Protein AF-A0AAW0K7M9-F1 (afdb_monomer_lite)

Radius of gyration: 15.13 Å; chains: 1; bounding box: 41×34×33 Å

Secondary structure (DSSP, 8-state):
---SSGGGS-TTS-HHHHHHHHH-SSTTHHHHHHHHH-HHHHHHHHHH---SS-----TTTTTT---PPPPTT--HHHHHHHHHHHHHH-SHHHHHHHHTGGGG-

Foldseek 3Di:
DPPPDLVPPPPPDQPQLLLVLVPDPDQCQVLVLCVQLAQLLVVQCVVVDPDPDHDPQPRSNSNPDDDDDHDPVDDPVNSVVRNVVCVVVPCNVVSVVSVCSVVVD

Sequence (105 aa):
MVDTLGASVFPYLPKALEQLLAESEEPGEIEEEFAHAGTARIIKRFLTSRSPRPPCIPKGGFRTSPNTTLPAWLSEEDVNYFVSKFDNRGFTRGLNYYRALDLYV

InterPro domains:
  IPR029058 Alpha/Beta hydrolase fold [G3DSA:3.40.50.1820] (3-104)

Structure (mmCIF, N/CA/C/O backbone):
data_AF-A0AAW0K7M9-F1
#
_entry.id   AF-A0AAW0K7M9-F1
#
loop_
_atom_site.group_PDB
_atom_site.id
_atom_site.type_symbol
_atom_site.label_atom_id
_atom_site.label_alt_id
_atom_site.label_comp_id
_atom_site.label_asym_id
_atom_site.label_entity_id
_atom_site.label_seq_id
_atom_site.pdbx_PDB_ins_code
_atom_site.Cartn_x
_atom_site.Cartn_y
_atom_site.Cartn_z
_atom_site.occupancy
_atom_site.B_iso_or_equiv
_atom_site.auth_seq_id
_atom_site.auth_comp_id
_atom_site.auth_asym_id
_atom_site.auth_atom_id
_atom_site.pdbx_PDB_model_num
ATOM 1 N N . MET A 1 1 ? 26.419 -22.555 -19.849 1.00 36.88 1 MET A N 1
ATOM 2 C CA . MET A 1 1 ? 25.052 -22.967 -20.232 1.00 36.88 1 MET A CA 1
ATOM 3 C C . MET A 1 1 ? 24.332 -23.447 -18.979 1.00 36.88 1 MET A C 1
ATOM 5 O O . MET A 1 1 ? 24.043 -24.627 -18.841 1.00 36.88 1 MET A O 1
ATOM 9 N N . VAL A 1 2 ? 24.121 -22.535 -18.030 1.00 36.41 2 VAL A N 1
ATOM 10 C CA . VAL A 1 2 ? 23.351 -22.781 -16.799 1.00 36.41 2 VAL A CA 1
ATOM 11 C C . VAL A 1 2 ? 22.481 -21.551 -16.515 1.00 36.41 2 VAL A C 1
ATOM 13 O O . VAL A 1 2 ? 22.441 -21.056 -15.404 1.00 36.41 2 VAL A O 1
ATOM 16 N N . ASP A 1 3 ? 21.790 -21.044 -17.541 1.00 42.75 3 ASP A N 1
ATOM 17 C CA . ASP A 1 3 ? 21.075 -19.754 -17.491 1.00 42.75 3 ASP A CA 1
ATOM 18 C C . ASP A 1 3 ? 19.551 -19.894 -17.600 1.00 42.75 3 ASP A C 1
ATOM 20 O O . ASP A 1 3 ? 18.876 -19.048 -18.179 1.00 42.75 3 ASP A O 1
ATOM 24 N N . THR A 1 4 ? 18.966 -20.969 -17.067 1.00 44.06 4 THR A N 1
ATOM 25 C CA . THR A 1 4 ? 17.500 -21.158 -17.124 1.00 44.06 4 THR A CA 1
ATOM 26 C C . THR A 1 4 ? 16.875 -21.774 -15.871 1.00 44.06 4 THR A C 1
ATOM 28 O O . THR A 1 4 ? 15.738 -22.232 -15.931 1.00 44.06 4 THR A O 1
ATOM 31 N N . LEU A 1 5 ? 17.567 -21.790 -14.726 1.00 37.31 5 LEU A N 1
ATOM 32 C CA . LEU A 1 5 ? 17.022 -22.372 -13.483 1.00 37.31 5 LEU A CA 1
ATOM 33 C C . LEU A 1 5 ? 16.784 -21.366 -12.344 1.00 37.31 5 LEU A C 1
ATOM 35 O O . LEU A 1 5 ? 15.997 -21.668 -11.450 1.00 37.31 5 LEU A O 1
ATOM 39 N N . GLY A 1 6 ? 17.336 -20.148 -12.412 1.00 34.81 6 GLY A N 1
ATOM 40 C CA . GLY A 1 6 ? 17.030 -19.082 -11.441 1.00 34.81 6 GLY A CA 1
ATOM 41 C C . GLY A 1 6 ? 15.602 -18.528 -11.559 1.00 34.81 6 GLY A C 1
ATOM 42 O O . GLY A 1 6 ? 14.998 -18.127 -10.570 1.00 34.81 6 GLY A O 1
ATOM 43 N N . ALA A 1 7 ? 14.998 -18.607 -12.750 1.00 39.59 7 ALA A N 1
ATOM 44 C CA . ALA A 1 7 ? 13.644 -18.108 -13.016 1.00 39.59 7 ALA A CA 1
ATOM 45 C C . ALA A 1 7 ? 12.510 -19.022 -12.493 1.00 39.59 7 ALA A C 1
ATOM 47 O O . ALA A 1 7 ? 11.333 -18.710 -12.675 1.00 39.59 7 ALA A O 1
ATOM 48 N N . SER A 1 8 ? 12.837 -20.164 -11.874 1.00 38.53 8 SER A N 1
ATOM 49 C CA . SER A 1 8 ? 11.865 -21.220 -11.548 1.00 38.53 8 SER A CA 1
ATOM 50 C C . SER A 1 8 ? 11.390 -21.241 -10.089 1.00 38.53 8 SER A C 1
ATOM 52 O O . SER A 1 8 ? 10.489 -22.020 -9.776 1.00 38.53 8 SER A O 1
ATOM 54 N N . VAL A 1 9 ? 11.960 -20.444 -9.180 1.00 43.66 9 VAL A N 1
ATOM 55 C CA . VAL A 1 9 ? 11.648 -20.598 -7.742 1.00 43.66 9 VAL A CA 1
ATOM 56 C C . VAL A 1 9 ? 10.465 -19.731 -7.281 1.00 43.66 9 VAL A C 1
ATOM 58 O O . VAL A 1 9 ? 9.834 -20.063 -6.283 1.00 43.66 9 VAL A O 1
ATOM 61 N N . PHE A 1 10 ? 10.057 -18.699 -8.031 1.00 44.00 10 PHE A N 1
ATOM 62 C CA . PHE A 1 10 ? 8.931 -17.836 -7.631 1.00 44.00 10 PHE A CA 1
ATOM 63 C C . PHE A 1 10 ? 7.971 -17.464 -8.781 1.00 44.00 10 PHE A C 1
ATOM 65 O O . PHE A 1 10 ? 7.839 -16.296 -9.136 1.00 44.00 10 PHE A O 1
ATOM 72 N N . PRO A 1 11 ? 7.204 -18.421 -9.337 1.00 43.34 11 PRO A N 1
ATOM 73 C CA . PRO A 1 11 ? 6.184 -18.139 -10.357 1.00 43.34 11 PRO A CA 1
ATOM 74 C C . PRO A 1 11 ? 4.975 -17.311 -9.861 1.00 43.34 11 PRO A C 1
ATOM 76 O O . PRO A 1 11 ? 4.082 -17.017 -10.654 1.00 43.34 11 PRO A O 1
ATOM 79 N N . TYR A 1 12 ? 4.933 -16.924 -8.579 1.00 44.50 12 TYR A N 1
ATOM 80 C CA . TYR A 1 12 ? 3.798 -16.225 -7.953 1.00 44.50 12 TYR A CA 1
ATOM 81 C C . TYR A 1 12 ? 4.169 -14.962 -7.169 1.00 44.50 12 TYR A C 1
ATOM 83 O O . TYR A 1 12 ? 3.308 -14.388 -6.499 1.00 44.50 12 TYR A O 1
ATOM 91 N N . LEU A 1 13 ? 5.416 -14.491 -7.248 1.00 46.59 13 LEU A N 1
ATOM 92 C CA . LEU A 1 13 ? 5.699 -13.128 -6.809 1.00 46.59 13 LEU A CA 1
ATOM 93 C C . LEU A 1 13 ? 5.003 -12.178 -7.794 1.00 46.59 13 LEU A C 1
ATOM 95 O O . LEU A 1 13 ? 5.035 -12.441 -9.003 1.00 46.59 13 LEU A O 1
ATOM 99 N N . PRO A 1 14 ? 4.351 -11.090 -7.349 1.00 52.03 14 PRO A N 1
ATOM 100 C CA . PRO A 1 14 ? 3.826 -10.126 -8.291 1.00 52.03 14 PRO A CA 1
ATOM 101 C C . PRO A 1 14 ? 5.029 -9.577 -9.062 1.00 52.03 14 PRO A C 1
ATOM 103 O O . PRO A 1 14 ? 5.751 -8.741 -8.528 1.00 52.03 14 PRO A O 1
ATOM 106 N N . LYS A 1 15 ? 5.217 -9.981 -10.332 1.00 49.72 15 LYS A N 1
ATOM 107 C CA . LYS A 1 15 ? 6.130 -9.309 -11.292 1.00 49.72 15 LYS A CA 1
ATOM 108 C C . LYS A 1 15 ? 5.973 -7.784 -11.252 1.00 49.72 15 LYS A C 1
ATOM 110 O O . LYS A 1 15 ? 6.851 -7.019 -11.621 1.00 49.72 15 LYS A O 1
ATOM 115 N N . ALA A 1 16 ? 4.812 -7.371 -10.764 1.00 53.75 16 ALA A N 1
ATOM 116 C CA . ALA A 1 16 ? 4.463 -6.043 -10.357 1.00 53.75 16 ALA A CA 1
ATOM 117 C C . ALA A 1 16 ? 5.416 -5.295 -9.428 1.00 53.75 16 ALA A C 1
ATOM 119 O O . ALA A 1 16 ? 5.661 -4.118 -9.663 1.00 53.75 16 ALA A O 1
ATOM 120 N N . LEU A 1 17 ? 5.891 -5.931 -8.363 1.00 59.47 17 LEU A N 1
ATOM 121 C CA . LEU A 1 17 ? 6.716 -5.260 -7.362 1.00 59.47 17 LEU A CA 1
ATOM 122 C C . LEU A 1 17 ? 8.176 -5.185 -7.802 1.00 59.47 17 LEU A C 1
ATOM 124 O O . LEU A 1 17 ? 8.814 -4.168 -7.560 1.00 59.47 17 LEU A O 1
ATOM 128 N N . GLU A 1 18 ? 8.668 -6.205 -8.506 1.00 61.03 18 GLU A N 1
ATOM 129 C CA . GLU A 1 18 ? 10.014 -6.196 -9.091 1.00 61.03 18 GLU A CA 1
ATOM 130 C C . GLU A 1 18 ? 10.166 -5.079 -10.126 1.00 61.03 18 GLU A C 1
ATOM 132 O O . GLU A 1 18 ? 11.095 -4.283 -10.036 1.00 61.03 18 GLU A O 1
ATOM 137 N N . GLN A 1 19 ? 9.213 -4.955 -11.057 1.00 62.16 19 GLN A N 1
ATOM 138 C CA . GLN A 1 19 ? 9.243 -3.903 -12.076 1.00 62.16 19 GLN A CA 1
ATOM 139 C C . GLN A 1 19 ? 9.176 -2.502 -11.452 1.00 62.16 19 GLN A C 1
ATOM 141 O O . GLN A 1 19 ? 9.922 -1.614 -11.850 1.00 62.16 19 GLN A O 1
ATOM 146 N N . LEU A 1 20 ? 8.316 -2.318 -10.444 1.00 63.66 20 LEU A N 1
ATOM 147 C CA . LEU A 1 20 ? 8.187 -1.047 -9.734 1.00 63.66 20 LEU A CA 1
ATOM 148 C C . LEU A 1 20 ? 9.500 -0.630 -9.061 1.00 63.66 20 LEU A C 1
ATOM 150 O O . LEU A 1 20 ? 9.862 0.539 -9.086 1.00 63.66 20 LEU A O 1
ATOM 154 N N . LEU A 1 21 ? 10.203 -1.587 -8.454 1.00 64.88 21 LEU A N 1
ATOM 155 C CA . LEU A 1 21 ? 11.470 -1.339 -7.772 1.00 64.88 21 LEU A CA 1
ATOM 156 C C . LEU A 1 21 ? 12.629 -1.121 -8.741 1.00 64.88 21 LEU A C 1
ATOM 158 O O . LEU A 1 21 ? 13.497 -0.306 -8.453 1.00 64.88 21 LEU A O 1
ATOM 162 N N . ALA A 1 22 ? 12.628 -1.802 -9.887 1.00 62.22 22 ALA A N 1
ATOM 163 C CA . ALA A 1 22 ? 13.597 -1.562 -10.951 1.00 62.22 22 ALA A CA 1
ATOM 164 C C . ALA A 1 22 ? 13.429 -0.171 -11.594 1.00 62.22 22 ALA A C 1
ATOM 166 O O . ALA A 1 22 ? 14.397 0.399 -12.087 1.00 62.22 22 ALA A O 1
ATOM 167 N N . GLU A 1 23 ? 12.210 0.380 -11.593 1.00 59.88 23 GLU A N 1
ATOM 168 C CA . GLU A 1 23 ? 11.921 1.734 -12.087 1.00 59.88 23 GLU A CA 1
ATOM 169 C C . GLU A 1 23 ? 12.315 2.845 -11.091 1.00 59.88 23 GLU A C 1
ATOM 171 O O . GLU A 1 23 ? 12.453 3.998 -11.505 1.00 59.88 23 GLU A O 1
ATOM 176 N N . SER A 1 24 ? 12.510 2.530 -9.802 1.00 63.88 24 SER A N 1
ATOM 177 C CA . SER A 1 24 ? 13.049 3.489 -8.827 1.00 63.88 24 SER A CA 1
ATOM 178 C C . SER A 1 24 ? 14.568 3.515 -8.875 1.00 63.88 24 SER A C 1
ATOM 180 O O . SER A 1 24 ? 15.211 2.496 -8.628 1.00 63.88 24 SER A O 1
ATOM 182 N N . GLU A 1 25 ? 15.134 4.682 -9.174 1.00 58.56 25 GLU A N 1
ATOM 183 C CA . GLU A 1 25 ? 16.582 4.854 -9.309 1.00 58.56 25 GLU A CA 1
ATOM 184 C C . GLU A 1 25 ? 17.270 4.838 -7.939 1.00 58.56 25 GLU A C 1
ATOM 186 O O . GLU A 1 25 ? 18.389 4.335 -7.826 1.00 58.56 25 GLU A O 1
ATOM 191 N N . GLU A 1 26 ? 16.599 5.327 -6.887 1.00 68.88 26 GLU A N 1
ATOM 192 C CA . GLU A 1 26 ? 17.191 5.447 -5.552 1.00 68.88 26 GLU A CA 1
ATOM 193 C C . GLU A 1 26 ? 16.359 4.788 -4.432 1.00 68.88 26 GLU A C 1
ATOM 195 O O . GLU A 1 26 ? 15.122 4.861 -4.402 1.00 68.88 26 GLU A O 1
ATOM 200 N N . PRO A 1 27 ? 17.023 4.152 -3.444 1.00 71.88 27 PRO A N 1
ATOM 201 C CA . PRO A 1 27 ? 16.347 3.644 -2.261 1.00 71.88 27 PRO A CA 1
ATOM 202 C C . PRO A 1 27 ? 15.751 4.803 -1.452 1.00 71.88 27 PRO A C 1
ATOM 204 O O . PRO A 1 27 ? 16.473 5.666 -0.965 1.00 71.88 27 PRO A O 1
ATOM 207 N N . GLY A 1 28 ? 14.430 4.793 -1.267 1.00 80.19 28 GLY A N 1
ATOM 208 C CA . GLY A 1 28 ? 13.693 5.845 -0.564 1.00 80.19 28 GLY A CA 1
ATOM 209 C C . GLY A 1 28 ? 12.678 6.580 -1.438 1.00 80.19 28 GLY A C 1
ATOM 210 O O . GLY A 1 28 ? 11.688 7.065 -0.896 1.00 80.19 28 GLY A O 1
ATOM 211 N N . GLU A 1 29 ? 12.851 6.606 -2.766 1.00 83.31 29 GLU A N 1
ATOM 212 C CA . GLU A 1 29 ? 11.930 7.320 -3.669 1.00 83.31 29 GLU A CA 1
ATOM 213 C C . GLU A 1 29 ? 10.501 6.761 -3.593 1.00 83.31 29 GLU A C 1
ATOM 215 O O . GLU A 1 29 ? 9.530 7.502 -3.434 1.00 83.31 29 GLU A O 1
ATOM 220 N N . ILE A 1 30 ? 10.361 5.432 -3.649 1.00 82.06 30 ILE A N 1
ATOM 221 C CA . ILE A 1 30 ? 9.054 4.766 -3.551 1.00 82.06 30 ILE A CA 1
ATOM 222 C C . ILE A 1 30 ? 8.470 4.932 -2.148 1.00 82.06 30 ILE A C 1
ATOM 224 O O . ILE A 1 30 ? 7.264 5.129 -2.000 1.00 82.06 30 ILE A O 1
ATOM 228 N N . GLU A 1 31 ? 9.302 4.853 -1.107 1.00 86.75 31 GLU A N 1
ATOM 229 C CA . GLU A 1 31 ? 8.868 5.079 0.269 1.00 86.75 31 GLU A CA 1
ATOM 230 C C . GLU A 1 31 ? 8.297 6.490 0.470 1.00 86.75 31 GLU A C 1
ATOM 232 O O . GLU A 1 31 ? 7.256 6.636 1.116 1.00 86.75 31 GLU A O 1
ATOM 237 N N . GLU A 1 32 ? 8.927 7.513 -0.111 1.00 87.25 32 GLU A N 1
ATOM 238 C CA . GLU A 1 32 ? 8.431 8.890 -0.088 1.00 87.25 32 GLU A CA 1
ATOM 239 C C . GLU A 1 32 ? 7.136 9.034 -0.899 1.00 87.25 32 GLU A C 1
ATOM 241 O O . GLU A 1 32 ? 6.171 9.654 -0.439 1.00 87.25 32 GLU A O 1
ATOM 246 N N . GLU A 1 33 ? 7.055 8.398 -2.072 1.00 85.19 33 GLU A N 1
ATOM 247 C CA . GLU A 1 33 ? 5.836 8.421 -2.878 1.00 85.19 33 GLU A CA 1
ATOM 248 C C . GLU A 1 33 ? 4.659 7.742 -2.153 1.00 85.19 33 GLU A C 1
ATOM 250 O O . GLU A 1 33 ? 3.530 8.244 -2.181 1.00 85.19 33 GLU A O 1
ATOM 255 N N . PHE A 1 34 ? 4.914 6.642 -1.440 1.00 86.69 34 PHE A N 1
ATOM 256 C CA . PHE A 1 34 ? 3.920 5.967 -0.605 1.00 86.69 34 PHE A CA 1
ATOM 257 C C . PHE A 1 34 ? 3.490 6.826 0.580 1.00 86.69 34 PHE A C 1
ATOM 259 O O . PHE A 1 34 ? 2.290 6.915 0.853 1.00 86.69 34 PHE A O 1
ATOM 266 N N . ALA A 1 35 ? 4.438 7.484 1.253 1.00 86.94 35 ALA A N 1
ATOM 267 C CA . ALA A 1 35 ? 4.141 8.406 2.343 1.00 86.94 35 ALA A CA 1
ATOM 268 C C . ALA A 1 35 ? 3.247 9.559 1.863 1.00 86.94 35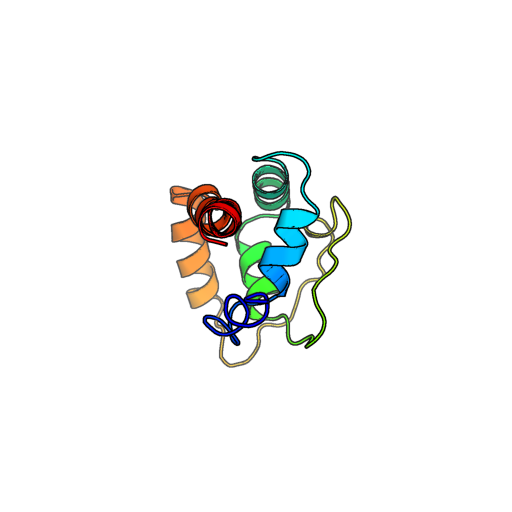 ALA A C 1
ATOM 270 O O . ALA A 1 35 ? 2.291 9.928 2.543 1.00 86.94 35 ALA A O 1
ATOM 271 N N . HIS A 1 36 ? 3.497 10.076 0.658 1.00 86.38 36 HIS A N 1
ATOM 272 C CA . HIS A 1 36 ? 2.676 11.130 0.077 1.00 86.38 36 HIS A CA 1
ATOM 273 C C . HIS A 1 36 ? 1.285 10.644 -0.359 1.00 86.38 36 HIS A C 1
ATOM 275 O O . HIS A 1 36 ? 0.290 11.343 -0.177 1.00 86.38 36 HIS A O 1
ATOM 281 N N . ALA A 1 37 ? 1.195 9.463 -0.974 1.00 85.56 37 ALA A N 1
ATOM 282 C CA . ALA A 1 37 ? -0.073 8.903 -1.442 1.00 85.56 37 ALA A CA 1
ATOM 283 C C . ALA A 1 37 ? -0.983 8.437 -0.291 1.00 85.56 37 ALA A C 1
ATOM 285 O O . ALA A 1 37 ? -2.208 8.430 -0.442 1.00 85.56 37 ALA A O 1
ATOM 286 N N . GLY A 1 38 ? -0.386 8.063 0.842 1.00 88.62 38 GLY A N 1
ATOM 287 C CA . GLY A 1 38 ? -1.058 7.563 2.033 1.00 88.62 38 GLY A CA 1
ATOM 288 C C . GLY A 1 38 ? -1.241 6.044 2.017 1.00 88.62 38 GLY A C 1
ATOM 289 O O . GLY A 1 38 ? -1.735 5.455 1.052 1.00 88.62 38 GLY A O 1
ATOM 290 N N . THR A 1 39 ? -0.908 5.405 3.137 1.00 89.38 39 THR A N 1
ATOM 291 C CA . THR A 1 39 ? -0.900 3.946 3.325 1.00 89.38 39 THR A CA 1
ATOM 292 C C . THR A 1 39 ? -2.203 3.269 2.897 1.00 89.38 39 THR A C 1
ATOM 294 O O . THR A 1 39 ? -2.177 2.273 2.176 1.00 89.38 39 THR A O 1
ATOM 297 N N . ALA A 1 40 ? -3.361 3.825 3.268 1.00 89.44 40 ALA A N 1
ATOM 298 C CA . ALA A 1 40 ? -4.662 3.244 2.926 1.00 89.44 40 ALA A CA 1
ATOM 299 C C . ALA A 1 40 ? -4.875 3.146 1.408 1.00 89.44 40 ALA A C 1
ATOM 301 O O . ALA A 1 40 ? -5.358 2.132 0.907 1.00 89.44 40 ALA A O 1
ATOM 302 N N . ARG A 1 41 ? -4.478 4.182 0.659 1.00 88.00 41 ARG A N 1
ATOM 303 C CA . ARG A 1 41 ? -4.581 4.200 -0.806 1.00 88.00 41 ARG A CA 1
ATOM 304 C C . ARG A 1 41 ? -3.648 3.183 -1.441 1.00 88.00 41 ARG A C 1
ATOM 306 O O . ARG A 1 41 ? -4.063 2.479 -2.359 1.00 88.00 41 ARG A O 1
ATOM 313 N N . ILE A 1 42 ? -2.426 3.076 -0.926 1.00 87.00 42 ILE A N 1
ATOM 314 C CA . ILE A 1 42 ? -1.440 2.098 -1.385 1.00 87.00 42 ILE A CA 1
ATOM 315 C C . ILE A 1 42 ? -1.970 0.671 -1.203 1.00 87.00 42 ILE A C 1
ATOM 317 O O . ILE A 1 42 ? -2.041 -0.083 -2.174 1.00 87.00 42 ILE A O 1
ATOM 321 N N . ILE A 1 43 ? -2.436 0.327 0.001 1.00 88.25 43 ILE A N 1
ATOM 322 C CA . ILE A 1 43 ? -2.999 -0.997 0.299 1.00 88.25 43 ILE A CA 1
ATOM 323 C C . ILE A 1 43 ? -4.204 -1.298 -0.593 1.00 88.25 43 ILE A C 1
ATOM 325 O O . ILE A 1 43 ? -4.244 -2.352 -1.228 1.00 88.25 43 ILE A O 1
ATOM 329 N N . LYS A 1 44 ? -5.154 -0.360 -0.716 1.00 87.75 44 LYS A N 1
ATOM 330 C CA . LYS A 1 44 ? -6.314 -0.535 -1.600 1.00 87.75 44 LYS A CA 1
ATOM 331 C C . LYS A 1 44 ? -5.869 -0.766 -3.040 1.00 87.75 44 LYS A C 1
ATOM 333 O O . LYS A 1 44 ? -6.315 -1.727 -3.654 1.00 87.75 44 LYS A O 1
ATOM 338 N N . ARG A 1 45 ? -4.957 0.037 -3.588 1.00 83.69 45 ARG A N 1
ATOM 339 C CA . ARG A 1 45 ? -4.493 -0.125 -4.974 1.00 83.69 45 ARG A CA 1
ATOM 340 C C . ARG A 1 45 ? -3.832 -1.483 -5.216 1.00 83.69 45 ARG A C 1
ATOM 342 O O . ARG A 1 45 ? -4.147 -2.126 -6.213 1.00 83.69 45 ARG A O 1
ATOM 349 N N . PHE A 1 46 ? -2.948 -1.924 -4.323 1.00 82.38 46 PHE A N 1
ATOM 350 C CA . PHE A 1 46 ? -2.258 -3.206 -4.483 1.00 82.38 46 PHE A CA 1
ATOM 351 C C . PHE A 1 46 ? -3.211 -4.395 -4.372 1.00 82.38 46 PHE A C 1
ATOM 353 O O . PHE A 1 46 ? -3.161 -5.290 -5.210 1.00 82.38 46 PHE A O 1
ATOM 360 N N . LEU A 1 47 ? -4.109 -4.386 -3.385 1.00 86.19 47 LEU A N 1
ATOM 361 C CA . LEU A 1 47 ? -5.033 -5.496 -3.149 1.00 86.19 47 LEU A CA 1
ATOM 362 C C . LEU A 1 47 ? -6.200 -5.529 -4.145 1.00 86.19 47 LEU A C 1
ATOM 364 O O . LEU A 1 47 ? -6.712 -6.598 -4.459 1.00 86.19 47 LEU A O 1
ATOM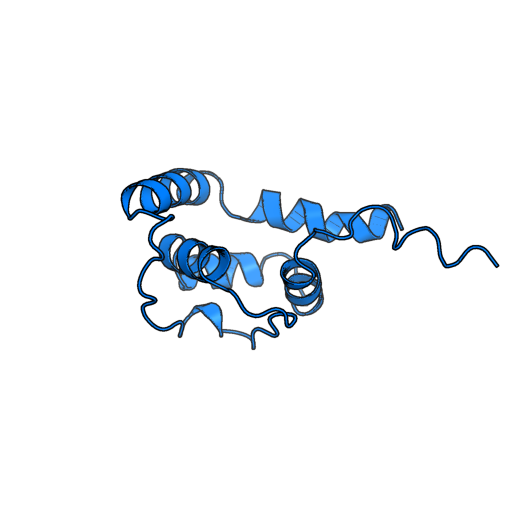 368 N N . THR A 1 48 ? -6.628 -4.383 -4.676 1.00 84.62 48 THR A N 1
ATOM 369 C CA . THR A 1 48 ? -7.728 -4.328 -5.657 1.00 84.62 48 THR A CA 1
ATOM 370 C C . THR A 1 48 ? -7.267 -4.453 -7.109 1.00 84.62 48 THR A C 1
ATOM 372 O O . THR A 1 48 ? -8.103 -4.670 -7.989 1.00 84.62 48 THR A O 1
ATOM 375 N N . SER A 1 49 ? -5.960 -4.365 -7.381 1.00 80.69 49 SER A N 1
ATOM 376 C CA . SER A 1 49 ? -5.420 -4.560 -8.727 1.00 80.69 49 SER A CA 1
ATOM 377 C C . SER A 1 49 ? -5.684 -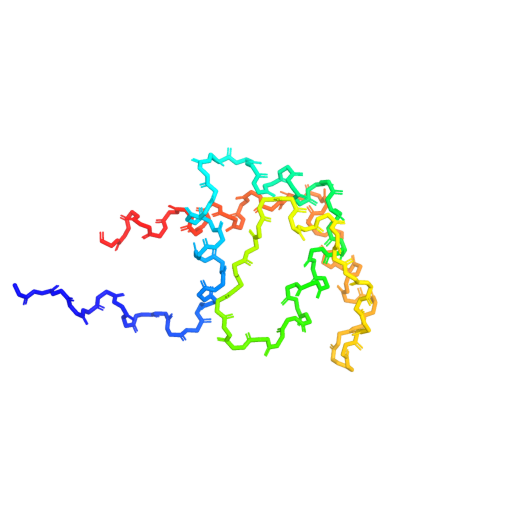5.986 -9.216 1.00 80.69 49 SER A C 1
ATOM 379 O O . SER A 1 49 ? -5.240 -6.962 -8.619 1.00 80.69 49 SER A O 1
ATOM 381 N N . ARG A 1 50 ? -6.400 -6.105 -10.337 1.00 80.44 50 ARG A N 1
ATOM 382 C CA . ARG A 1 50 ? -6.673 -7.382 -11.025 1.00 80.44 50 ARG A CA 1
ATOM 383 C C . ARG A 1 50 ? -6.070 -7.446 -12.424 1.00 80.44 50 ARG A C 1
ATOM 385 O O . ARG A 1 50 ? -6.397 -8.341 -13.198 1.00 80.44 50 ARG A O 1
ATOM 392 N N . SER A 1 51 ? -5.234 -6.469 -12.776 1.00 75.06 51 SER A N 1
ATOM 393 C CA . SER A 1 51 ? -4.562 -6.475 -14.070 1.00 75.06 51 SER A CA 1
ATOM 394 C C . SER A 1 51 ? -3.531 -7.606 -14.091 1.00 75.06 51 SER A C 1
ATOM 396 O O . SER A 1 51 ? -2.665 -7.632 -13.219 1.00 75.06 51 SER A O 1
ATOM 398 N N . PRO A 1 52 ? -3.570 -8.509 -15.085 1.00 74.31 52 PRO A N 1
ATOM 399 C CA . PRO A 1 52 ? -2.543 -9.534 -15.247 1.00 74.31 52 PRO A CA 1
ATOM 400 C C . PRO A 1 52 ? -1.227 -8.958 -15.795 1.00 74.31 52 PRO A C 1
ATOM 402 O O . PRO A 1 52 ? -0.222 -9.662 -15.858 1.00 74.31 52 PRO A O 1
ATOM 405 N N . ARG A 1 53 ? -1.227 -7.695 -16.243 1.00 73.62 53 ARG A N 1
ATOM 406 C CA . ARG A 1 53 ? -0.031 -7.022 -16.755 1.00 73.62 53 ARG A CA 1
ATOM 407 C C . ARG A 1 53 ? 0.842 -6.521 -15.605 1.00 73.62 53 ARG A C 1
ATOM 409 O O . ARG A 1 53 ? 0.286 -6.118 -14.581 1.00 73.62 53 ARG A O 1
ATOM 416 N N . PRO A 1 54 ? 2.171 -6.444 -15.805 1.00 67.56 54 PRO A N 1
ATOM 417 C CA . PRO A 1 54 ? 3.029 -5.675 -14.919 1.00 67.56 54 PRO A CA 1
ATOM 418 C C . PRO A 1 54 ? 2.454 -4.252 -14.754 1.00 67.56 54 PRO A C 1
ATOM 420 O O . PRO A 1 54 ? 2.083 -3.626 -15.751 1.00 67.56 54 PRO A O 1
ATOM 423 N N . PRO A 1 55 ? 2.304 -3.737 -13.528 1.00 6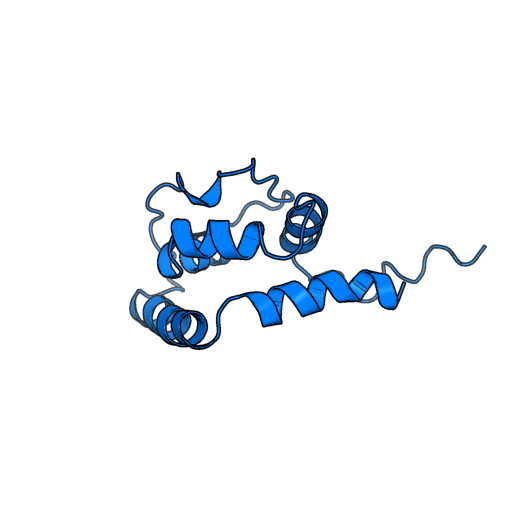6.44 55 PRO A N 1
ATOM 424 C CA . PRO A 1 55 ? 2.016 -2.349 -13.264 1.00 66.44 55 PRO A CA 1
ATOM 425 C C . PRO A 1 55 ? 3.275 -1.543 -13.570 1.00 66.44 55 PRO A C 1
ATOM 427 O O . PRO A 1 55 ? 4.231 -1.548 -12.806 1.00 66.44 55 PRO A O 1
ATOM 430 N N . CYS A 1 56 ? 3.238 -0.838 -14.690 1.00 69.31 56 CYS A N 1
ATOM 431 C CA . CYS A 1 56 ? 4.139 0.270 -14.961 1.00 69.31 56 CYS A CA 1
ATOM 432 C C . CYS A 1 56 ? 3.500 1.501 -14.322 1.00 69.31 56 CYS A C 1
ATOM 434 O O . CYS A 1 56 ? 2.457 1.974 -14.795 1.00 69.31 56 CYS A O 1
ATOM 436 N N . ILE A 1 57 ? 4.040 1.954 -13.193 1.00 71.31 57 ILE A N 1
ATOM 437 C CA . ILE A 1 57 ? 3.493 3.108 -12.481 1.00 71.31 57 ILE A CA 1
ATOM 438 C C . ILE A 1 57 ? 4.408 4.285 -12.796 1.00 71.31 57 ILE A C 1
ATOM 440 O O . ILE A 1 57 ? 5.554 4.282 -12.366 1.00 71.31 57 ILE A O 1
ATOM 444 N N . PRO A 1 58 ? 3.933 5.291 -13.553 1.00 71.06 58 PRO A N 1
ATOM 445 C CA . PRO A 1 58 ? 4.759 6.457 -13.840 1.00 71.06 58 PRO A CA 1
ATOM 446 C C . PRO A 1 58 ? 5.143 7.149 -12.528 1.00 71.06 58 PRO A C 1
ATOM 448 O O . PRO A 1 58 ? 4.358 7.105 -11.579 1.00 71.06 58 PRO A O 1
ATOM 451 N N . LYS A 1 59 ? 6.301 7.824 -12.481 1.00 71.62 59 LYS A N 1
ATOM 452 C CA . LYS A 1 59 ? 6.735 8.595 -11.300 1.00 71.62 59 LYS A CA 1
ATOM 453 C C . LYS A 1 59 ? 5.599 9.520 -10.824 1.00 71.62 59 LYS A C 1
ATOM 455 O O . LYS A 1 59 ? 5.032 10.273 -11.618 1.00 71.62 59 LYS A O 1
ATOM 460 N N . GLY A 1 60 ? 5.230 9.448 -9.542 1.00 73.12 60 GLY A N 1
ATOM 461 C CA . GLY A 1 60 ? 4.097 10.200 -8.979 1.00 73.12 60 GLY A CA 1
ATOM 462 C C . GLY A 1 60 ? 2.712 9.578 -9.226 1.00 73.12 60 GLY A C 1
ATOM 463 O O . GLY A 1 60 ? 1.693 10.129 -8.795 1.00 73.12 60 GLY A O 1
ATOM 464 N N . GLY A 1 61 ? 2.645 8.433 -9.902 1.00 76.12 61 GLY A N 1
ATOM 465 C CA . GLY A 1 61 ? 1.420 7.737 -10.265 1.00 76.12 61 GLY A CA 1
ATOM 466 C C . GLY A 1 61 ? 0.642 7.182 -9.075 1.00 76.12 61 GLY A C 1
ATOM 467 O O . GLY A 1 61 ? -0.540 6.869 -9.233 1.00 76.12 61 GLY A O 1
ATOM 468 N N . PHE A 1 62 ? 1.231 7.062 -7.880 1.00 75.19 62 PHE A N 1
ATOM 469 C CA . PHE A 1 62 ? 0.502 6.685 -6.662 1.00 75.19 62 PHE A CA 1
ATOM 470 C C . PHE A 1 62 ? -0.356 7.818 -6.093 1.00 75.19 62 PHE A C 1
ATOM 472 O O . PHE A 1 62 ? -1.381 7.551 -5.458 1.00 75.19 62 PHE A O 1
ATOM 479 N N . ARG A 1 63 ? -0.012 9.074 -6.394 1.00 75.12 63 ARG A N 1
ATOM 480 C CA . ARG A 1 63 ? -0.684 10.270 -5.857 1.00 75.12 63 ARG A CA 1
ATOM 481 C C . ARG A 1 63 ? -2.096 10.456 -6.432 1.00 75.12 63 ARG A C 1
ATOM 483 O O . ARG A 1 63 ? -2.996 10.928 -5.736 1.00 75.12 63 ARG A O 1
ATOM 490 N N . THR A 1 64 ? -2.320 10.036 -7.677 1.00 67.25 64 THR A N 1
ATOM 491 C CA . THR A 1 64 ? -3.553 10.278 -8.455 1.00 67.25 64 THR A CA 1
ATOM 492 C C . THR A 1 64 ? -4.487 9.071 -8.566 1.00 67.25 64 THR A C 1
ATOM 494 O O . THR A 1 64 ? -5.384 9.059 -9.408 1.00 67.25 64 THR A O 1
ATOM 497 N N . SER A 1 65 ? -4.327 8.050 -7.719 1.00 63.31 65 SER A N 1
ATOM 498 C CA . SER A 1 65 ? -5.167 6.849 -7.816 1.00 63.31 65 SER A CA 1
ATOM 499 C C . SER A 1 65 ? -6.663 7.152 -7.576 1.00 63.31 65 SER A C 1
ATOM 501 O O . SER A 1 65 ? -7.008 7.828 -6.599 1.00 63.31 65 SER A O 1
ATOM 503 N N . PRO A 1 66 ? -7.567 6.677 -8.459 1.00 64.06 66 PRO A N 1
ATOM 504 C CA . PRO A 1 66 ? -9.001 6.863 -8.283 1.00 64.06 66 PRO A CA 1
ATOM 505 C C . PRO A 1 66 ? -9.496 6.071 -7.070 1.00 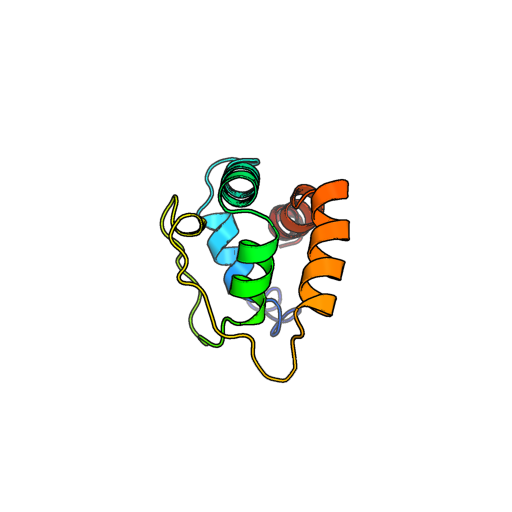64.06 66 PRO A C 1
ATOM 507 O O . PRO A 1 66 ? -9.001 4.980 -6.771 1.00 64.06 66 PRO A O 1
ATOM 510 N N . ASN A 1 67 ? -10.507 6.608 -6.382 1.00 64.81 67 ASN A N 1
ATOM 511 C CA . ASN A 1 67 ? -11.171 5.897 -5.293 1.00 64.81 67 ASN A CA 1
ATOM 512 C C . ASN A 1 67 ? -11.761 4.597 -5.849 1.00 64.81 67 ASN A C 1
ATOM 514 O O . ASN A 1 67 ? -12.685 4.616 -6.659 1.00 64.81 67 ASN A O 1
ATOM 518 N N . THR A 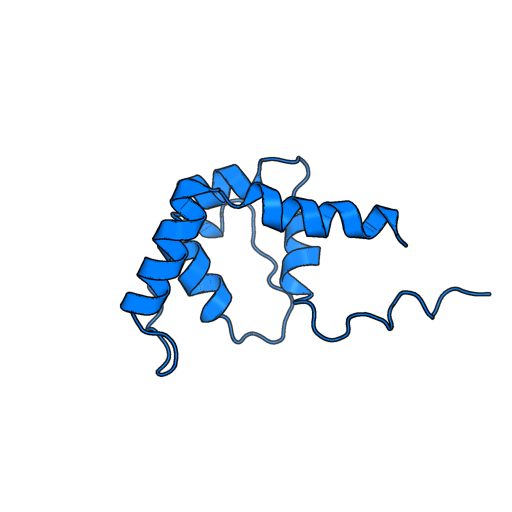1 68 ? -11.173 3.471 -5.452 1.00 68.62 68 THR A N 1
ATOM 519 C CA . THR A 1 68 ? -11.540 2.153 -5.966 1.00 68.62 68 THR A CA 1
ATOM 520 C C . THR A 1 68 ? -12.566 1.529 -5.032 1.00 68.62 68 THR A C 1
ATOM 522 O O . THR A 1 68 ? -12.347 1.480 -3.821 1.00 68.62 68 THR A O 1
ATOM 525 N N . THR A 1 69 ? -13.689 1.061 -5.578 1.00 81.56 69 THR A N 1
ATOM 526 C CA . THR A 1 69 ? -14.676 0.294 -4.811 1.00 81.56 69 THR A CA 1
ATOM 527 C C . THR A 1 69 ? -14.030 -0.989 -4.302 1.00 81.56 69 THR A C 1
ATOM 529 O O . THR A 1 69 ? -13.429 -1.735 -5.080 1.00 81.56 69 THR A O 1
ATOM 532 N N . LEU A 1 70 ? -14.142 -1.242 -2.997 1.00 87.75 70 LEU A N 1
ATOM 533 C CA . LEU A 1 70 ? -13.553 -2.431 -2.401 1.00 87.75 70 LEU A CA 1
ATOM 534 C C . LEU A 1 70 ? -14.252 -3.701 -2.910 1.00 87.75 70 LEU A C 1
ATOM 536 O O . LEU A 1 70 ? -15.482 -3.736 -3.013 1.00 87.75 70 LEU A O 1
ATOM 540 N N . PRO A 1 71 ? -13.492 -4.752 -3.253 1.00 87.69 71 PRO A N 1
ATOM 541 C CA . PRO A 1 71 ? -14.060 -6.039 -3.608 1.00 87.69 71 PRO A CA 1
ATOM 542 C C . PRO A 1 71 ? -14.665 -6.713 -2.371 1.00 87.69 71 PRO A C 1
ATOM 544 O O . PRO A 1 71 ? -14.222 -6.477 -1.256 1.00 87.69 71 PRO A O 1
ATOM 547 N N . ALA A 1 72 ? -15.616 -7.628 -2.571 1.00 90.81 72 ALA A N 1
ATOM 548 C CA . ALA A 1 72 ? -16.354 -8.278 -1.480 1.00 90.81 72 ALA A CA 1
ATOM 549 C C . ALA A 1 72 ? -15.491 -9.044 -0.452 1.00 90.81 72 ALA A C 1
ATOM 551 O O . ALA A 1 72 ? -15.978 -9.356 0.628 1.00 90.81 72 ALA A O 1
ATOM 552 N N . TRP A 1 73 ? -14.237 -9.366 -0.781 1.00 91.62 73 TRP A N 1
ATOM 553 C CA . TRP A 1 73 ? -13.310 -10.055 0.120 1.00 91.62 73 TRP A CA 1
ATOM 554 C C . TRP A 1 73 ? -12.467 -9.108 0.986 1.00 91.62 73 TRP A C 1
ATOM 556 O O . TRP A 1 73 ? -11.792 -9.583 1.890 1.00 91.62 73 TRP A O 1
ATOM 566 N N . LEU A 1 74 ? -12.466 -7.803 0.696 1.00 90.81 74 LEU A N 1
ATOM 567 C CA . LEU A 1 74 ? -11.643 -6.809 1.380 1.00 90.81 74 LEU A CA 1
ATOM 568 C C . LEU A 1 74 ? -12.554 -5.787 2.060 1.00 90.81 74 LEU A C 1
ATOM 570 O O . LEU A 1 74 ? -13.169 -4.959 1.388 1.00 90.81 74 LEU A O 1
ATOM 574 N N . SER A 1 75 ? -12.637 -5.841 3.386 1.00 93.19 75 SER A N 1
ATOM 575 C CA . SER A 1 75 ? -13.412 -4.873 4.163 1.00 93.19 75 SER A CA 1
ATOM 576 C C . SER A 1 75 ? -12.602 -3.604 4.464 1.00 93.19 75 SER A C 1
ATOM 578 O O . SER A 1 75 ? -11.372 -3.591 4.384 1.00 93.19 75 SER A O 1
ATOM 580 N N . GLU A 1 76 ? -13.279 -2.515 4.843 1.00 92.50 76 GLU A N 1
ATOM 581 C CA . GLU A 1 76 ? -12.589 -1.315 5.350 1.00 92.50 76 GLU A CA 1
ATOM 582 C C . GLU A 1 76 ? -11.848 -1.600 6.671 1.00 92.50 76 GLU A C 1
ATOM 584 O O . GLU A 1 76 ? -10.808 -1.000 6.937 1.00 92.50 76 GLU A O 1
ATOM 589 N N . GLU A 1 77 ? -12.334 -2.544 7.481 1.00 93.88 77 GLU A N 1
ATOM 590 C CA . GLU A 1 77 ? -11.679 -2.973 8.724 1.00 93.88 77 GLU A CA 1
ATOM 591 C C . GLU A 1 77 ? -10.330 -3.646 8.442 1.00 93.88 77 GLU A C 1
ATOM 593 O O . GLU A 1 77 ? -9.329 -3.301 9.074 1.00 93.88 77 GLU A O 1
ATOM 598 N N . ASP A 1 78 ? -10.272 -4.521 7.434 1.00 93.12 78 ASP A N 1
ATOM 599 C CA . ASP A 1 78 ? -9.024 -5.156 6.995 1.00 93.12 78 ASP A CA 1
ATOM 600 C C . ASP A 1 78 ? -8.024 -4.113 6.490 1.00 93.12 78 ASP A C 1
ATOM 602 O O . ASP A 1 78 ? -6.843 -4.144 6.845 1.00 93.12 78 ASP A O 1
ATOM 606 N N . VAL A 1 79 ? -8.490 -3.142 5.696 1.00 92.12 79 VAL A N 1
ATOM 607 C CA . VAL A 1 79 ? -7.632 -2.047 5.224 1.00 92.12 79 VAL A CA 1
ATOM 608 C C . VAL A 1 79 ? -7.073 -1.261 6.407 1.00 92.12 79 VAL A C 1
ATOM 610 O O . VAL A 1 79 ? -5.864 -1.035 6.461 1.00 92.12 79 VAL A O 1
ATOM 613 N N . ASN A 1 80 ? -7.909 -0.889 7.377 1.00 93.56 80 ASN A N 1
ATOM 614 C CA . ASN A 1 80 ? -7.475 -0.156 8.566 1.00 93.56 80 ASN A CA 1
ATOM 615 C C . ASN A 1 80 ? -6.477 -0.956 9.415 1.00 93.56 80 ASN A C 1
ATOM 617 O O . ASN A 1 80 ? -5.522 -0.386 9.950 1.00 93.56 80 ASN A O 1
ATOM 621 N N . TYR A 1 81 ? -6.641 -2.279 9.493 1.00 93.94 81 TYR A N 1
ATOM 622 C CA . TYR A 1 81 ? -5.662 -3.149 10.133 1.00 93.94 81 TYR A CA 1
ATOM 623 C C . TYR A 1 81 ? -4.296 -3.040 9.448 1.00 93.94 81 TYR A C 1
ATOM 625 O O . TYR A 1 81 ? -3.301 -2.775 10.128 1.00 93.94 81 TYR A O 1
ATOM 633 N N . PHE A 1 82 ? -4.230 -3.166 8.117 1.00 90.38 82 PHE A N 1
ATOM 634 C CA . PHE A 1 82 ? -2.975 -2.998 7.377 1.00 90.38 82 PHE A CA 1
ATOM 635 C C . PHE A 1 82 ? -2.388 -1.599 7.566 1.00 90.38 82 PHE A C 1
ATOM 637 O O . PHE A 1 82 ? -1.200 -1.479 7.865 1.00 90.38 82 PHE A O 1
ATOM 644 N N . VAL A 1 83 ? -3.216 -0.555 7.476 1.00 92.12 83 VAL A N 1
ATOM 645 C CA . VAL A 1 83 ? -2.795 0.835 7.700 1.00 92.12 83 VAL A CA 1
ATOM 646 C C . VAL A 1 83 ? -2.092 0.984 9.045 1.00 92.12 83 VAL A C 1
ATOM 648 O O . VAL A 1 83 ? -0.955 1.440 9.083 1.00 92.12 83 VAL A O 1
ATOM 651 N N . SER A 1 84 ? -2.680 0.472 10.130 1.00 92.94 84 SER A N 1
ATOM 652 C CA . SER A 1 84 ? -2.070 0.549 11.465 1.00 92.94 84 SER A CA 1
ATOM 653 C C . SER A 1 84 ? -0.693 -0.126 11.564 1.00 92.94 84 SER A C 1
ATOM 655 O O . SER A 1 84 ? 0.158 0.285 12.357 1.00 92.94 84 SER A O 1
ATOM 657 N N . LYS A 1 85 ? -0.446 -1.173 10.765 1.00 90.38 85 LYS A N 1
ATOM 658 C CA . LYS A 1 85 ? 0.831 -1.900 10.758 1.00 90.38 85 LYS A CA 1
ATOM 659 C C . LYS A 1 85 ? 1.892 -1.150 9.965 1.00 90.38 85 LYS A C 1
ATOM 661 O O . LYS A 1 85 ? 3.035 -1.068 10.418 1.00 90.38 85 LYS A O 1
ATOM 666 N N . PHE A 1 86 ? 1.517 -0.613 8.808 1.00 86.81 86 PHE A N 1
ATOM 667 C CA . PHE A 1 86 ? 2.429 0.091 7.912 1.00 86.81 86 PHE A CA 1
ATOM 668 C C . PHE A 1 86 ? 2.703 1.530 8.356 1.00 86.81 86 PHE A C 1
ATOM 670 O O . PHE A 1 86 ? 3.834 1.972 8.206 1.00 86.81 86 PHE A O 1
ATOM 677 N N . ASP A 1 87 ? 1.765 2.216 9.008 1.00 86.81 87 ASP A N 1
ATOM 678 C CA . ASP A 1 87 ? 2.016 3.551 9.573 1.00 86.81 87 ASP A CA 1
ATOM 679 C C . ASP A 1 87 ? 3.035 3.507 10.723 1.00 86.81 87 ASP A C 1
ATOM 681 O O . ASP A 1 87 ? 3.797 4.447 10.926 1.00 86.81 87 ASP A O 1
ATOM 685 N N . ASN A 1 88 ? 3.103 2.395 11.464 1.00 83.44 88 ASN A N 1
ATOM 686 C CA . ASN A 1 88 ? 4.085 2.217 12.537 1.00 83.44 88 ASN A CA 1
ATOM 687 C C . ASN A 1 88 ? 5.476 1.817 12.008 1.00 83.44 88 ASN A C 1
ATOM 689 O O . ASN A 1 88 ? 6.497 2.259 12.529 1.00 83.44 88 ASN A O 1
ATOM 693 N N . ARG A 1 89 ? 5.523 0.928 11.007 1.00 80.69 89 ARG A N 1
ATOM 694 C CA . ARG A 1 89 ? 6.758 0.251 10.562 1.00 80.69 89 ARG A CA 1
ATOM 695 C C . ARG A 1 89 ? 7.327 0.781 9.242 1.00 80.69 89 ARG A C 1
ATOM 697 O O . ARG A 1 89 ? 8.481 0.480 8.941 1.00 80.69 89 ARG A O 1
ATOM 704 N N . GLY A 1 90 ? 6.535 1.507 8.458 1.00 85.88 90 GLY A N 1
ATOM 705 C CA . GLY A 1 90 ? 6.849 1.906 7.088 1.00 85.88 90 GLY A CA 1
ATOM 706 C C . GLY A 1 90 ? 6.892 0.738 6.093 1.00 85.88 90 GLY A C 1
ATOM 707 O O . GLY A 1 90 ? 6.736 -0.435 6.446 1.00 85.88 90 GLY A O 1
ATOM 708 N N . PHE A 1 91 ? 7.140 1.063 4.821 1.00 85.88 91 PHE A N 1
ATOM 709 C CA . PHE A 1 91 ? 7.253 0.089 3.724 1.00 85.88 91 PHE A CA 1
ATOM 710 C C . PHE A 1 91 ? 8.693 -0.369 3.446 1.00 85.88 91 PHE A C 1
ATOM 712 O O . PHE A 1 91 ? 8.890 -1.394 2.791 1.00 85.88 91 PHE A O 1
ATOM 719 N N . THR A 1 92 ? 9.697 0.322 3.995 1.00 87.00 92 THR A N 1
ATOM 720 C CA . THR A 1 92 ? 11.130 0.095 3.733 1.00 87.00 92 THR A CA 1
ATOM 721 C C . THR A 1 92 ? 11.543 -1.361 3.897 1.00 87.00 92 THR A C 1
ATOM 723 O O . THR A 1 92 ? 12.260 -1.911 3.070 1.00 87.00 92 THR A O 1
ATOM 726 N N . ARG A 1 93 ? 11.063 -2.032 4.951 1.00 84.19 93 ARG A N 1
ATOM 727 C CA . ARG A 1 93 ? 11.450 -3.421 5.230 1.00 84.19 93 ARG A CA 1
ATOM 728 C C . ARG A 1 93 ? 10.923 -4.399 4.180 1.00 84.19 93 ARG A C 1
ATOM 730 O O . ARG A 1 93 ? 11.607 -5.361 3.856 1.00 84.19 93 ARG A O 1
ATOM 737 N N . GLY A 1 94 ? 9.717 -4.148 3.669 1.00 82.25 94 GLY A N 1
ATOM 738 C CA . GLY A 1 94 ? 9.133 -4.932 2.585 1.00 82.25 94 GLY A CA 1
ATOM 739 C C . GLY A 1 94 ? 9.874 -4.694 1.275 1.00 82.25 94 GLY A C 1
ATOM 740 O O . GLY A 1 94 ? 10.244 -5.654 0.616 1.00 82.25 94 GLY A O 1
ATOM 741 N N . LEU A 1 95 ? 10.161 -3.434 0.937 1.00 82.38 95 LEU A N 1
ATOM 742 C CA . LEU A 1 95 ? 10.855 -3.074 -0.306 1.00 82.38 95 LEU A CA 1
ATOM 743 C C . LEU A 1 95 ? 12.316 -3.550 -0.315 1.00 82.38 95 LEU A C 1
ATOM 745 O O . LEU A 1 95 ? 12.787 -4.061 -1.326 1.00 82.38 95 LEU A O 1
ATOM 749 N N . ASN A 1 96 ? 13.011 -3.488 0.824 1.00 82.94 96 ASN A N 1
ATOM 750 C CA . ASN A 1 96 ? 14.380 -3.997 0.952 1.00 82.94 96 ASN A CA 1
ATOM 751 C C . ASN A 1 96 ? 14.490 -5.507 0.715 1.00 82.94 96 ASN A C 1
ATOM 753 O O . ASN A 1 96 ? 15.527 -5.954 0.238 1.00 82.94 96 ASN A O 1
ATOM 757 N N . TYR A 1 97 ? 13.442 -6.286 1.011 1.00 80.88 97 TYR A N 1
ATOM 758 C CA . TYR A 1 97 ? 13.429 -7.714 0.683 1.00 80.88 97 TYR A CA 1
ATOM 759 C C . TYR A 1 97 ? 13.569 -7.939 -0.827 1.00 80.88 97 TYR A C 1
ATOM 761 O O . TYR A 1 97 ? 14.352 -8.779 -1.248 1.00 80.88 97 TYR A O 1
ATOM 769 N N . TYR A 1 98 ? 12.868 -7.140 -1.632 1.00 73.50 98 TYR A N 1
ATOM 770 C CA . TYR A 1 98 ? 12.914 -7.233 -3.089 1.00 73.50 98 TYR A CA 1
ATOM 771 C C . TYR A 1 98 ? 14.208 -6.655 -3.682 1.00 73.50 98 TYR A C 1
ATOM 773 O O . TYR A 1 98 ? 14.758 -7.244 -4.602 1.00 73.50 98 TYR A O 1
ATOM 781 N N . ARG A 1 99 ? 14.753 -5.562 -3.122 1.00 76.25 99 ARG A N 1
ATOM 782 C CA . ARG A 1 99 ? 16.069 -5.016 -3.530 1.00 76.25 99 ARG A CA 1
ATOM 783 C C . ARG A 1 99 ? 17.210 -6.021 -3.338 1.00 76.25 99 ARG A C 1
ATOM 785 O O . ARG A 1 99 ? 18.205 -5.975 -4.047 1.00 76.25 99 ARG A O 1
ATOM 792 N N . ALA A 1 100 ? 17.076 -6.913 -2.358 1.00 78.31 100 ALA A N 1
ATOM 793 C CA . ALA A 1 100 ? 18.065 -7.942 -2.069 1.00 78.31 100 ALA A CA 1
ATOM 794 C C . ALA A 1 100 ? 17.912 -9.205 -2.935 1.00 78.31 100 ALA A C 1
ATOM 796 O O . ALA A 1 100 ? 18.745 -10.097 -2.811 1.00 78.31 100 ALA A O 1
ATOM 797 N N . LEU A 1 101 ? 16.886 -9.312 -3.791 1.00 71.25 101 LEU A N 1
ATOM 798 C CA . LEU A 1 101 ? 16.700 -10.495 -4.643 1.00 71.25 101 LEU A CA 1
ATOM 799 C C . LEU A 1 101 ? 17.828 -10.642 -5.672 1.00 71.25 101 LEU A C 1
ATOM 801 O O . LEU A 1 101 ? 18.295 -11.759 -5.882 1.00 71.25 101 LEU A O 1
ATOM 805 N N . ASP A 1 102 ? 18.344 -9.531 -6.202 1.00 65.38 102 ASP A N 1
ATOM 806 C CA . ASP A 1 102 ? 19.481 -9.521 -7.136 1.00 65.38 102 ASP A CA 1
ATOM 807 C C . ASP A 1 102 ? 20.794 -10.009 -6.501 1.00 65.38 102 ASP A C 1
ATOM 809 O O . ASP A 1 102 ? 21.729 -10.365 -7.209 1.00 65.38 102 ASP A O 1
ATOM 813 N N . LEU A 1 103 ? 20.887 -10.061 -5.165 1.00 64.19 103 LEU A N 1
ATOM 814 C CA . LEU A 1 103 ? 22.073 -10.577 -4.467 1.00 64.19 103 LEU A CA 1
ATOM 815 C C . LEU A 1 103 ? 22.146 -12.111 -4.462 1.00 64.19 103 LEU A C 1
ATOM 817 O O . LEU A 1 103 ? 23.167 -12.669 -4.059 1.00 64.19 103 LEU A O 1
ATOM 821 N N . TYR A 1 104 ? 21.066 -12.787 -4.857 1.00 58.66 104 TYR A N 1
ATOM 822 C CA . TYR A 1 104 ? 20.946 -14.246 -4.838 1.00 58.66 104 TYR A CA 1
ATOM 823 C C . TYR A 1 104 ? 20.738 -14.856 -6.233 1.00 58.66 104 TYR A C 1
ATOM 825 O O . TYR A 1 104 ? 20.465 -16.057 -6.324 1.00 58.66 104 TYR A O 1
ATOM 833 N N . VAL A 1 105 ? 20.865 -14.047 -7.292 1.00 53.03 105 VAL A N 1
ATOM 834 C CA . VAL A 1 105 ? 20.805 -14.466 -8.703 1.00 53.03 105 VAL A CA 1
ATOM 835 C C . VAL A 1 105 ? 22.205 -14.532 -9.300 1.00 53.03 105 VAL A C 1
ATOM 837 O O . VAL A 1 105 ? 23.010 -13.612 -9.041 1.00 53.03 105 VAL A O 1
#

pLDDT: mean 73.5, std 16.41, range [34.81, 93.94]

Organism: Quercus suber (NCBI:txid58331)